Protein AF-A0A2E8A6H2-F1 (afdb_monomer)

Sequence (89 aa):
MSDQENIDTATAIIHFICDKYSLTSKEILSNTRTNRIAHPRMMAMALIRRHTTFSTPKIAEIFRKRDHGTVLHATKRFGHIKINELTHA

Mean predicted aligned error: 3.96 Å

Secondary structure (DSSP, 8-state):
--HHHHHHHHHHHHHHHHHHHT--HHHHTS----HHHHHHHHHHHHHHHHHS---HHHHHHHTT-S-THHHHHHHHHHTT--HHHHH--

Nearest PDB structures (foldseek):
  1j1v-assembly1_A  TM=9.562E-01  e=4.114E-04  Escherichia coli
  3pvv-assembly2_B  TM=8.518E-01  e=8.211E-04  Mycobacterium tuberculosis H37Ra
  8btg-assembly1_B  TM=9.340E-01  e=5.279E-03  Bacillus subtilis
  8btg-assembly1_A  TM=9.214E-01  e=6.530E-03  Bacillus subtilis
  8btg-assembly1_E  TM=8.295E-01  e=2.942E-03  Bacillus subtilis

Solvent-accessible surface area (backbone atoms only — not comparable to full-atom values): 5049 Å² total; per-residue (Å²): 132,57,74,64,60,39,51,53,50,40,50,52,46,45,51,53,49,16,64,75,66,76,47,50,68,67,56,51,44,41,87,62,73,54,63,88,41,39,53,55,36,31,43,38,47,15,50,37,53,73,77,29,90,58,49,54,62,57,52,19,50,74,43,70,40,93,58,33,65,58,41,52,51,18,31,72,75,35,58,84,69,53,76,71,66,69,76,78,113

Foldseek 3Di:
DDPVVLVVQLVVLLVLLCVLLVHDSCLLLDPDPPCSNLVSNLLSLLSSVVVHPDDLVRSCVVSVHPDSVSSVVSNVVNNPDDSVVSVPD

Structure (mmCIF, N/CA/C/O backbone):
data_AF-A0A2E8A6H2-F1
#
_entry.id   AF-A0A2E8A6H2-F1
#
loop_
_atom_site.group_PDB
_atom_site.id
_atom_site.type_symbol
_atom_site.label_atom_id
_atom_site.label_alt_id
_atom_site.label_comp_id
_atom_site.label_asym_id
_atom_site.label_entity_id
_atom_site.label_seq_id
_atom_site.pdbx_PDB_ins_code
_atom_site.Cartn_x
_atom_site.Cartn_y
_atom_site.Cartn_z
_atom_site.occupancy
_atom_site.B_iso_or_equiv
_atom_site.auth_seq_id
_atom_site.auth_comp_id
_atom_site.auth_asym_id
_atom_site.auth_atom_id
_atom_site.pdbx_PDB_model_num
ATOM 1 N N . MET A 1 1 ? 10.434 -2.984 -17.441 1.00 62.53 1 MET A N 1
ATOM 2 C CA . MET A 1 1 ? 9.221 -2.372 -16.875 1.00 62.53 1 MET A CA 1
ATOM 3 C C . MET A 1 1 ? 9.456 -0.883 -16.853 1.00 62.53 1 MET A C 1
ATOM 5 O O . MET A 1 1 ? 10.504 -0.463 -16.370 1.00 62.53 1 MET A O 1
ATOM 9 N N . SER A 1 2 ? 8.556 -0.122 -17.454 1.00 81.75 2 SER A N 1
ATOM 10 C CA . SER A 1 2 ? 8.563 1.333 -17.326 1.00 81.75 2 SER A CA 1
ATOM 11 C C . SER A 1 2 ? 8.146 1.726 -15.904 1.00 81.75 2 SER A C 1
ATOM 13 O O . SER A 1 2 ? 7.461 0.966 -15.214 1.00 81.75 2 SER A O 1
ATOM 15 N N . ASP A 1 3 ? 8.559 2.905 -15.439 1.00 80.69 3 ASP A N 1
ATOM 16 C CA . ASP A 1 3 ? 8.183 3.378 -14.100 1.00 80.69 3 ASP A CA 1
ATOM 17 C C . ASP A 1 3 ? 6.661 3.511 -13.941 1.00 80.69 3 ASP A C 1
ATOM 19 O O . ASP A 1 3 ? 6.138 3.240 -12.862 1.00 80.69 3 ASP A O 1
ATOM 23 N N . GLN A 1 4 ? 5.945 3.827 -15.024 1.00 87.44 4 GLN A N 1
ATOM 24 C CA . GLN A 1 4 ? 4.486 3.918 -15.036 1.00 87.44 4 GLN A CA 1
ATOM 25 C C . GLN A 1 4 ? 3.817 2.571 -14.71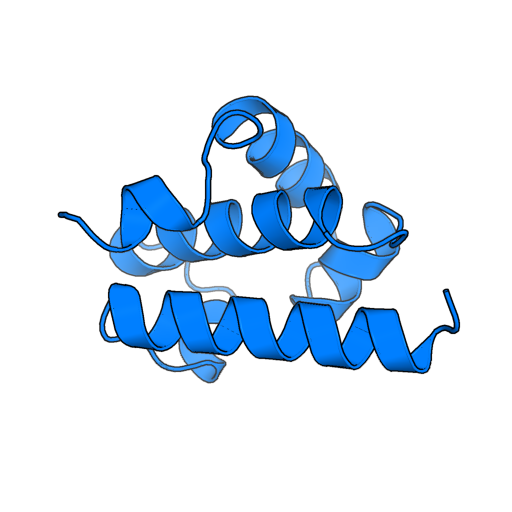9 1.00 87.44 4 GLN A C 1
ATOM 27 O O . GLN A 1 4 ? 2.975 2.506 -13.828 1.00 87.44 4 GLN A O 1
ATOM 32 N N . GLU A 1 5 ? 4.256 1.475 -15.349 1.00 90.62 5 GLU A N 1
ATOM 33 C CA . GLU A 1 5 ? 3.711 0.129 -15.092 1.00 90.62 5 GLU A CA 1
ATOM 34 C C . GLU A 1 5 ? 3.870 -0.291 -13.624 1.00 90.62 5 GLU A C 1
ATOM 36 O O . GLU A 1 5 ? 2.983 -0.920 -13.038 1.00 90.62 5 GLU A O 1
ATOM 41 N N . ASN A 1 6 ? 5.000 0.064 -13.004 1.00 91.69 6 ASN A N 1
ATOM 42 C CA . ASN A 1 6 ? 5.238 -0.223 -11.593 1.00 91.69 6 ASN A CA 1
ATOM 43 C C . ASN A 1 6 ? 4.292 0.582 -10.682 1.00 91.69 6 ASN A C 1
ATOM 45 O O . ASN A 1 6 ? 3.808 0.043 -9.684 1.00 91.69 6 ASN A O 1
ATOM 49 N N . ILE A 1 7 ? 4.009 1.850 -11.012 1.00 92.12 7 ILE A N 1
ATOM 50 C CA . ILE A 1 7 ? 3.054 2.692 -10.268 1.00 92.12 7 ILE A CA 1
ATOM 51 C C . ILE A 1 7 ? 1.637 2.124 -10.383 1.00 92.12 7 ILE A C 1
ATOM 53 O O . ILE A 1 7 ? 0.943 2.000 -9.368 1.00 92.12 7 ILE A O 1
ATOM 57 N N . ASP A 1 8 ? 1.224 1.739 -11.588 1.00 94.19 8 ASP A N 1
ATOM 58 C CA . ASP A 1 8 ? -0.109 1.190 -11.845 1.00 94.19 8 ASP A CA 1
ATOM 59 C C . ASP A 1 8 ? -0.300 -0.132 -11.091 1.00 94.19 8 ASP A C 1
ATOM 61 O O . ASP A 1 8 ? -1.289 -0.323 -10.378 1.00 94.19 8 ASP A O 1
ATOM 65 N N . THR A 1 9 ? 0.713 -1.004 -11.138 1.00 93.94 9 THR A N 1
ATOM 66 C CA . THR A 1 9 ? 0.737 -2.266 -10.385 1.00 93.94 9 THR A CA 1
ATOM 67 C C . THR A 1 9 ? 0.674 -2.022 -8.876 1.00 93.94 9 THR A C 1
ATOM 69 O O . THR A 1 9 ? -0.087 -2.684 -8.166 1.00 93.94 9 THR A O 1
ATOM 72 N N . ALA A 1 10 ? 1.442 -1.058 -8.359 1.00 94.69 10 ALA A N 1
ATOM 73 C CA . ALA A 1 10 ? 1.428 -0.735 -6.936 1.00 94.69 10 ALA A CA 1
ATOM 74 C C . ALA A 1 10 ? 0.063 -0.210 -6.473 1.00 94.69 10 ALA A C 1
ATOM 76 O O . ALA A 1 10 ? -0.430 -0.600 -5.411 1.00 94.69 10 ALA A O 1
ATOM 77 N N . THR A 1 11 ? -0.565 0.629 -7.293 1.00 94.94 11 THR A N 1
ATOM 78 C CA . THR A 1 11 ? -1.900 1.178 -7.045 1.00 94.94 11 THR A CA 1
ATOM 79 C C . THR A 1 11 ? -2.945 0.064 -7.020 1.00 94.94 11 THR A C 1
ATOM 81 O O . THR A 1 11 ? -3.697 -0.039 -6.050 1.00 94.94 11 THR A O 1
ATOM 84 N N . ALA A 1 12 ? -2.930 -0.837 -8.007 1.00 95.25 12 ALA A N 1
ATOM 85 C CA . ALA A 1 12 ? -3.830 -1.989 -8.059 1.00 95.25 12 ALA A CA 1
ATOM 86 C C . ALA A 1 12 ? -3.729 -2.874 -6.803 1.00 95.25 12 ALA A C 1
ATOM 88 O O . ALA A 1 12 ? -4.747 -3.269 -6.236 1.00 95.25 12 ALA A O 1
ATOM 89 N N . ILE A 1 13 ? -2.511 -3.129 -6.310 1.00 95.00 13 ILE A N 1
ATOM 90 C CA . ILE A 1 13 ? -2.290 -3.914 -5.084 1.00 95.00 13 ILE A CA 1
ATOM 91 C C . ILE A 1 13 ? -2.858 -3.207 -3.849 1.00 95.00 13 ILE A C 1
ATOM 93 O O . ILE A 1 13 ? -3.448 -3.858 -2.985 1.00 95.00 13 ILE A O 1
ATOM 97 N N . ILE A 1 14 ? -2.695 -1.884 -3.741 1.00 95.19 14 ILE A N 1
ATOM 98 C CA . ILE A 1 14 ? -3.261 -1.118 -2.622 1.00 95.19 14 ILE A CA 1
ATOM 99 C C . ILE A 1 14 ? -4.785 -1.224 -2.632 1.00 95.19 14 ILE A C 1
ATOM 101 O O . ILE A 1 14 ? -5.362 -1.506 -1.583 1.00 95.19 14 ILE A O 1
ATOM 105 N N . HIS A 1 15 ? -5.422 -1.047 -3.791 1.00 95.25 15 HIS A N 1
ATOM 106 C CA . HIS A 1 15 ? -6.874 -1.183 -3.926 1.00 95.25 15 HIS A CA 1
ATOM 107 C C . HIS A 1 15 ? -7.355 -2.587 -3.559 1.00 95.25 15 HIS A C 1
ATOM 109 O O . HIS A 1 15 ? -8.237 -2.720 -2.717 1.00 95.25 15 HIS A O 1
ATOM 115 N N . PHE A 1 16 ? -6.692 -3.628 -4.065 1.00 94.81 16 PHE A N 1
ATOM 116 C CA . PHE A 1 16 ? -7.009 -5.013 -3.716 1.00 94.81 16 PHE A CA 1
ATOM 117 C C . PHE A 1 16 ? -6.969 -5.270 -2.199 1.00 94.81 16 PHE A C 1
ATOM 119 O O . PHE A 1 16 ? -7.865 -5.897 -1.636 1.00 94.81 16 PHE A O 1
ATOM 126 N N . ILE A 1 17 ? -5.943 -4.762 -1.509 1.00 94.69 17 ILE A N 1
ATOM 127 C CA . ILE A 1 17 ? -5.826 -4.890 -0.050 1.00 94.69 17 ILE A CA 1
ATOM 128 C C . ILE A 1 17 ? -6.903 -4.074 0.676 1.00 94.69 17 ILE A C 1
ATOM 130 O O . ILE A 1 17 ? -7.426 -4.526 1.695 1.00 94.69 17 ILE A O 1
ATOM 134 N N . CYS A 1 18 ? -7.240 -2.888 0.173 1.00 95.00 18 CYS A N 1
ATOM 135 C CA . CYS A 1 18 ? -8.314 -2.066 0.725 1.00 95.00 18 CYS A CA 1
ATOM 136 C C . CYS A 1 18 ? -9.651 -2.810 0.683 1.00 95.00 18 CYS A C 1
ATOM 138 O O . CYS A 1 18 ? -10.301 -2.949 1.721 1.00 95.00 18 CYS A O 1
ATOM 140 N N . ASP A 1 19 ? -9.990 -3.381 -0.471 1.00 93.75 19 ASP A N 1
ATOM 141 C CA . ASP A 1 19 ? -11.217 -4.152 -0.656 1.00 93.75 19 ASP A CA 1
ATOM 142 C C . ASP A 1 19 ? -11.223 -5.392 0.243 1.00 93.75 19 ASP A C 1
ATOM 144 O O . ASP A 1 19 ? -12.191 -5.642 0.964 1.00 93.75 19 ASP A O 1
ATOM 148 N N . LYS A 1 20 ? -10.101 -6.125 0.298 1.00 92.12 20 LYS A N 1
ATOM 149 C CA . LYS A 1 20 ? -10.014 -7.358 1.087 1.00 92.12 20 LYS A CA 1
ATOM 150 C C . LYS A 1 20 ? -10.195 -7.138 2.588 1.00 92.12 20 LYS A C 1
ATOM 152 O O . LYS A 1 20 ? -10.780 -7.981 3.264 1.00 92.12 20 LYS A O 1
ATOM 157 N N . TYR A 1 21 ? -9.679 -6.032 3.117 1.00 92.62 21 TYR A N 1
ATOM 158 C CA . TYR A 1 21 ? -9.722 -5.734 4.551 1.00 92.62 21 TYR A CA 1
ATOM 159 C C . TYR A 1 21 ? -10.812 -4.729 4.938 1.00 92.62 21 TYR A C 1
ATOM 161 O O . TYR A 1 21 ? -10.885 -4.342 6.108 1.00 92.62 21 TYR A O 1
ATOM 169 N N . SER A 1 22 ? -11.661 -4.318 3.985 1.00 94.38 22 SER A N 1
ATOM 170 C CA . SER A 1 22 ? -12.664 -3.261 4.183 1.00 94.38 22 SER A CA 1
ATOM 171 C C . SER A 1 22 ? -12.036 -2.009 4.811 1.00 94.38 22 SER A C 1
ATOM 173 O O . SER A 1 22 ? -12.459 -1.526 5.868 1.00 94.38 22 SER A O 1
ATOM 175 N N . LEU A 1 23 ? -10.954 -1.544 4.187 1.00 95.50 23 LEU A N 1
ATOM 176 C CA . LEU A 1 23 ? -10.188 -0.357 4.558 1.00 95.50 23 LEU A CA 1
ATOM 177 C C . LEU A 1 23 ? -10.159 0.617 3.388 1.00 95.50 23 LEU A C 1
ATOM 179 O O . LEU A 1 23 ? -10.321 0.241 2.235 1.00 95.50 23 LEU A O 1
ATOM 183 N N . THR A 1 24 ? -9.884 1.878 3.680 1.00 95.44 24 THR A N 1
ATOM 184 C CA . THR A 1 24 ? -9.670 2.897 2.650 1.00 95.44 24 THR A CA 1
ATOM 185 C C . THR A 1 24 ? -8.186 3.045 2.307 1.00 95.44 24 THR A C 1
ATOM 187 O O . THR A 1 24 ? -7.308 2.872 3.162 1.00 95.44 24 THR A O 1
ATOM 190 N N . SER A 1 25 ? -7.876 3.491 1.084 1.00 94.56 25 SER A N 1
ATOM 191 C CA . SER A 1 25 ? -6.493 3.808 0.689 1.00 94.56 25 SER A CA 1
ATOM 192 C C . SER A 1 25 ? -5.870 4.846 1.627 1.00 94.56 25 SER A C 1
ATOM 194 O O . SER A 1 25 ? -4.688 4.770 1.953 1.00 94.56 25 SER A O 1
ATOM 196 N N . LYS A 1 26 ? -6.674 5.781 2.150 1.00 94.44 26 LYS A N 1
ATOM 197 C CA . LYS A 1 26 ? -6.235 6.772 3.141 1.00 94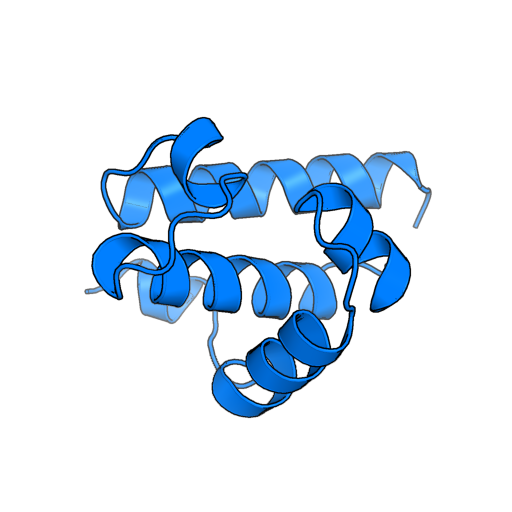.44 26 LYS A CA 1
ATOM 198 C C . LYS A 1 26 ? -5.769 6.118 4.444 1.00 94.44 26 LYS A C 1
ATOM 200 O O . LYS A 1 26 ? -4.758 6.543 4.998 1.00 94.44 26 LYS A O 1
ATOM 205 N N . GLU A 1 27 ? -6.458 5.086 4.927 1.00 94.12 27 GLU A N 1
ATOM 206 C CA . GLU A 1 27 ? -6.049 4.336 6.120 1.00 94.12 27 GLU A CA 1
ATOM 207 C C . GLU A 1 27 ? -4.763 3.544 5.876 1.00 94.12 27 GLU A C 1
ATOM 209 O O . GLU A 1 27 ? -3.833 3.604 6.692 1.00 94.12 27 GLU A O 1
ATOM 214 N N . ILE A 1 28 ? -4.652 2.870 4.729 1.00 94.31 28 ILE A N 1
ATOM 215 C CA . ILE A 1 28 ? -3.434 2.146 4.350 1.00 94.31 28 ILE A CA 1
ATOM 216 C C . ILE A 1 28 ? -2.239 3.098 4.206 1.00 94.31 28 ILE A C 1
ATOM 218 O O . ILE A 1 28 ? -1.153 2.778 4.684 1.00 94.31 28 ILE A O 1
ATOM 222 N N . LEU A 1 29 ? -2.426 4.295 3.655 1.00 93.00 29 LEU A N 1
ATOM 223 C CA . LEU A 1 29 ? -1.375 5.313 3.523 1.00 93.00 29 LEU A CA 1
ATOM 224 C C . LEU A 1 29 ? -1.145 6.137 4.805 1.00 93.00 29 LEU A C 1
ATOM 226 O O . LEU A 1 29 ? -0.242 6.972 4.857 1.00 93.00 29 LEU A O 1
ATOM 230 N N . SER A 1 30 ? -1.949 5.925 5.851 1.00 92.88 30 SER A N 1
ATOM 231 C CA . SER A 1 30 ? -1.826 6.656 7.114 1.00 92.88 30 SER A CA 1
ATOM 232 C C . SER A 1 30 ? -0.653 6.180 7.985 1.00 92.88 30 SER A C 1
ATOM 234 O O . SER A 1 30 ? -0.032 5.130 7.783 1.00 92.88 30 SER A O 1
ATOM 236 N N . ASN A 1 31 ? -0.387 6.937 9.052 1.00 90.69 31 ASN A N 1
ATOM 237 C CA . ASN A 1 31 ? 0.534 6.532 10.112 1.00 90.69 31 ASN A CA 1
ATOM 23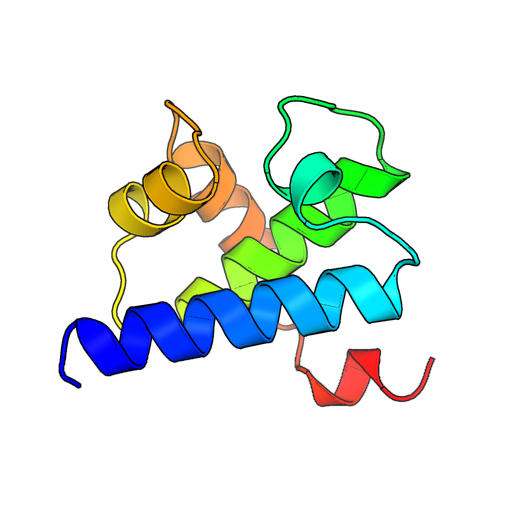8 C C . ASN A 1 31 ? -0.105 5.681 11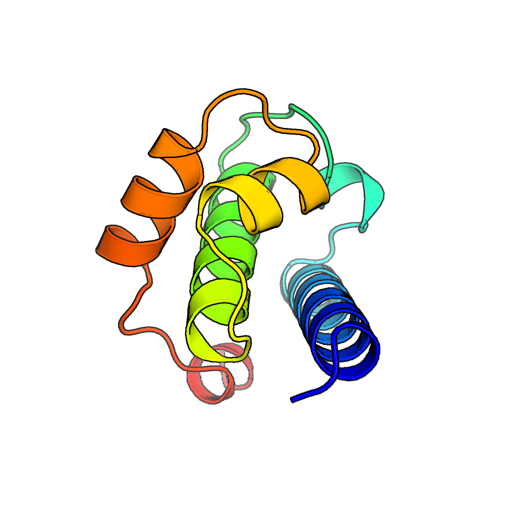.219 1.00 90.69 31 ASN A C 1
ATOM 240 O O . ASN A 1 31 ? 0.588 5.331 12.174 1.00 90.69 31 ASN A O 1
ATOM 244 N N . THR A 1 32 ? -1.372 5.282 11.080 1.00 92.69 32 THR A N 1
ATOM 245 C CA . THR A 1 32 ? -2.076 4.490 12.094 1.00 92.69 32 THR A CA 1
ATOM 246 C C . THR A 1 32 ? -1.412 3.129 12.295 1.00 92.69 32 THR A C 1
ATOM 248 O O . THR A 1 32 ? -1.149 2.401 11.331 1.00 92.69 32 THR A O 1
ATOM 251 N N . ARG A 1 33 ? -1.129 2.794 13.559 1.00 91.19 33 ARG A N 1
ATOM 252 C CA . ARG A 1 33 ? -0.383 1.590 13.969 1.00 91.19 33 ARG A CA 1
ATOM 253 C C . ARG A 1 33 ? -1.269 0.438 14.446 1.00 91.19 33 ARG A C 1
ATOM 255 O O . ARG A 1 33 ? -0.749 -0.632 14.736 1.00 91.19 33 ARG A O 1
ATOM 262 N N . THR A 1 34 ? -2.585 0.631 14.506 1.00 95.38 34 THR A N 1
ATOM 263 C CA . THR A 1 34 ? -3.543 -0.414 14.891 1.00 95.38 34 THR A CA 1
ATOM 264 C C . THR A 1 34 ? -3.368 -1.646 14.011 1.00 95.38 34 THR A C 1
ATOM 266 O O . THR A 1 34 ? -3.276 -1.507 12.791 1.00 95.38 34 THR A O 1
ATOM 269 N N . ASN A 1 35 ? -3.356 -2.843 14.607 1.00 93.00 35 ASN A N 1
ATOM 270 C CA . ASN A 1 35 ? -3.095 -4.098 13.892 1.00 93.00 35 ASN A CA 1
ATOM 271 C C . ASN A 1 35 ? -4.009 -4.278 12.666 1.00 93.00 35 ASN A C 1
ATOM 273 O O . ASN A 1 35 ? -3.527 -4.637 11.596 1.00 93.00 35 ASN A O 1
ATOM 277 N N . ARG A 1 36 ? -5.291 -3.895 12.797 1.00 94.25 36 ARG A N 1
ATOM 278 C CA . ARG A 1 36 ? -6.285 -3.884 11.709 1.00 94.25 36 ARG A CA 1
ATOM 279 C C . ARG A 1 36 ? -5.802 -3.165 10.444 1.00 94.25 36 ARG A C 1
ATOM 281 O O . ARG A 1 36 ? -6.197 -3.561 9.365 1.00 94.25 36 ARG A O 1
ATOM 288 N N . ILE A 1 37 ? -4.951 -2.143 10.562 1.00 95.06 37 ILE A N 1
ATOM 289 C CA . ILE A 1 37 ? -4.435 -1.355 9.430 1.00 95.06 37 ILE A CA 1
ATOM 290 C C . ILE A 1 37 ? -2.961 -1.683 9.153 1.00 95.06 37 ILE A C 1
ATOM 292 O O . ILE A 1 37 ? -2.540 -1.789 8.002 1.00 95.06 37 ILE A O 1
ATOM 296 N N . ALA A 1 38 ? -2.152 -1.857 10.200 1.00 93.56 38 ALA A N 1
ATOM 297 C CA . ALA A 1 38 ? -0.724 -2.120 10.066 1.00 93.56 38 ALA A CA 1
ATOM 298 C C . ALA A 1 38 ? -0.438 -3.463 9.380 1.00 93.56 38 ALA A C 1
ATOM 300 O O . ALA A 1 38 ? 0.475 -3.531 8.558 1.00 93.56 38 ALA A O 1
ATOM 301 N N . HIS A 1 39 ? -1.216 -4.505 9.683 1.00 93.38 39 HIS A N 1
ATOM 302 C CA . HIS A 1 39 ? -1.043 -5.825 9.082 1.00 93.38 39 HIS A CA 1
ATOM 303 C C . HIS A 1 39 ? -1.355 -5.820 7.571 1.00 93.38 39 HIS A C 1
ATOM 305 O O . HIS A 1 39 ? -0.445 -6.142 6.802 1.00 93.38 39 HIS A O 1
ATOM 311 N N . PRO A 1 40 ? -2.525 -5.329 7.109 1.00 94.81 40 PRO A N 1
ATOM 312 C CA . PRO A 1 40 ? -2.803 -5.178 5.676 1.00 94.81 40 PRO A CA 1
ATOM 313 C C . PRO A 1 40 ? -1.793 -4.290 4.946 1.00 94.81 40 PRO A C 1
ATOM 315 O O . PRO A 1 40 ? -1.356 -4.615 3.844 1.00 94.81 40 PRO A O 1
ATOM 318 N N . ARG A 1 41 ? -1.341 -3.196 5.574 1.00 95.38 41 ARG A N 1
ATOM 319 C CA . ARG A 1 41 ? -0.319 -2.312 4.994 1.00 95.38 41 ARG A CA 1
ATOM 320 C C . ARG A 1 41 ? 1.001 -3.042 4.740 1.00 95.38 41 ARG A C 1
ATOM 322 O O . ARG A 1 41 ? 1.600 -2.866 3.684 1.00 95.38 41 ARG A O 1
ATOM 329 N N . MET A 1 42 ? 1.467 -3.847 5.696 1.00 94.38 42 MET A N 1
ATOM 330 C CA . MET A 1 42 ? 2.692 -4.630 5.513 1.00 94.38 42 MET A CA 1
ATOM 331 C C . MET A 1 42 ? 2.528 -5.674 4.401 1.00 94.38 42 MET A C 1
ATOM 333 O O . MET A 1 42 ? 3.450 -5.875 3.616 1.00 94.38 42 MET A O 1
ATOM 337 N N . MET A 1 43 ? 1.354 -6.291 4.275 1.00 95.19 43 MET A N 1
ATOM 338 C CA . MET A 1 43 ? 1.082 -7.203 3.162 1.00 95.19 43 MET A CA 1
ATOM 339 C C . MET A 1 43 ? 1.118 -6.481 1.814 1.00 95.19 43 MET A C 1
ATOM 341 O O . MET A 1 43 ? 1.793 -6.950 0.901 1.00 95.19 43 MET A O 1
ATOM 345 N N . ALA A 1 44 ? 0.500 -5.299 1.712 1.00 95.31 44 ALA A N 1
ATOM 346 C CA . ALA A 1 44 ? 0.581 -4.467 0.512 1.00 95.31 44 ALA A CA 1
ATOM 347 C C . ALA A 1 44 ? 2.041 -4.144 0.140 1.00 95.31 44 ALA A C 1
ATOM 349 O O . ALA A 1 44 ? 2.436 -4.323 -1.008 1.00 95.31 44 ALA A O 1
ATOM 350 N N . MET A 1 45 ? 2.874 -3.746 1.111 1.00 95.62 45 MET A N 1
ATOM 351 C CA . MET A 1 45 ? 4.305 -3.475 0.890 1.00 95.62 45 MET A CA 1
ATOM 352 C C . MET A 1 45 ? 5.060 -4.693 0.338 1.00 95.62 45 MET A C 1
ATOM 354 O O . MET A 1 45 ? 5.852 -4.553 -0.594 1.00 95.62 45 MET A O 1
ATOM 358 N N . ALA A 1 46 ? 4.819 -5.879 0.902 1.00 95.25 46 ALA A N 1
ATOM 359 C CA . ALA A 1 46 ? 5.469 -7.113 0.466 1.00 95.25 46 ALA A CA 1
ATOM 360 C C . ALA A 1 46 ? 5.024 -7.534 -0.945 1.00 95.25 46 ALA A C 1
ATOM 362 O O . ALA A 1 46 ? 5.861 -7.912 -1.765 1.00 95.25 46 ALA A O 1
ATOM 363 N N . LEU A 1 47 ? 3.729 -7.411 -1.252 1.00 94.31 47 LEU A N 1
ATOM 364 C CA . LEU A 1 47 ? 3.185 -7.704 -2.579 1.00 94.31 47 LEU A CA 1
ATOM 365 C C . LEU A 1 47 ? 3.741 -6.742 -3.633 1.00 94.31 47 LEU A C 1
ATOM 367 O O . LEU A 1 47 ? 4.224 -7.193 -4.669 1.00 94.31 47 LEU A O 1
ATOM 371 N N . ILE A 1 48 ? 3.775 -5.434 -3.355 1.00 94.94 48 ILE A N 1
ATOM 372 C CA . ILE A 1 48 ? 4.370 -4.450 -4.273 1.00 94.94 48 ILE A CA 1
ATOM 373 C C . ILE A 1 48 ? 5.832 -4.801 -4.544 1.00 94.94 48 ILE A C 1
ATOM 375 O O . ILE A 1 48 ? 6.254 -4.814 -5.697 1.00 94.94 48 ILE A O 1
ATOM 379 N N . ARG A 1 49 ? 6.601 -5.166 -3.511 1.00 93.75 49 ARG A N 1
ATOM 380 C CA . ARG A 1 49 ? 8.010 -5.552 -3.672 1.00 93.75 49 ARG A CA 1
ATOM 381 C C . ARG A 1 49 ? 8.207 -6.788 -4.554 1.00 93.75 49 ARG A C 1
ATOM 383 O O . ARG A 1 49 ? 9.264 -6.909 -5.175 1.00 93.75 49 ARG A O 1
ATOM 390 N N . ARG A 1 50 ? 7.231 -7.700 -4.572 1.00 91.69 50 ARG A N 1
ATOM 391 C CA . ARG A 1 50 ? 7.246 -8.940 -5.361 1.00 91.69 50 ARG A CA 1
ATOM 392 C C . ARG A 1 50 ? 6.801 -8.727 -6.809 1.00 91.69 50 ARG A C 1
ATOM 394 O O . ARG A 1 50 ? 7.311 -9.404 -7.694 1.00 91.69 50 ARG A O 1
ATOM 401 N N . HIS A 1 51 ? 5.853 -7.822 -7.030 1.00 92.25 51 HIS A N 1
ATOM 402 C CA . HIS A 1 51 ? 5.212 -7.599 -8.329 1.00 92.25 51 HIS A CA 1
ATOM 403 C C . HIS A 1 51 ? 5.737 -6.367 -9.084 1.00 92.25 51 HIS A C 1
ATOM 405 O O . HIS A 1 51 ? 5.347 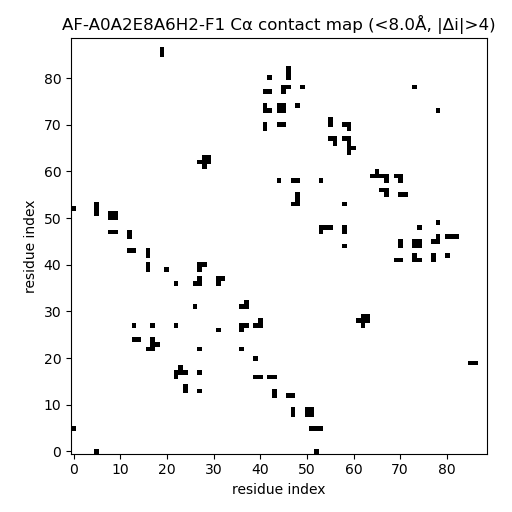-6.149 -10.224 1.00 92.25 51 HIS A O 1
ATOM 411 N N . THR A 1 52 ? 6.628 -5.578 -8.479 1.00 93.56 52 THR A N 1
ATOM 412 C CA . THR A 1 52 ? 7.262 -4.405 -9.102 1.00 93.56 52 THR A CA 1
ATOM 413 C C . THR A 1 52 ? 8.777 -4.441 -8.923 1.00 93.56 52 THR A C 1
ATOM 415 O O . THR A 1 52 ? 9.300 -5.101 -8.020 1.00 93.56 52 THR A O 1
ATOM 418 N N . THR A 1 53 ? 9.501 -3.679 -9.744 1.00 93.38 53 THR A N 1
ATOM 419 C CA . THR A 1 53 ? 10.957 -3.497 -9.600 1.00 93.38 53 THR A CA 1
ATOM 420 C C . THR A 1 53 ? 11.332 -2.362 -8.643 1.00 93.38 53 THR A C 1
ATOM 422 O O . THR A 1 53 ? 12.486 -1.934 -8.618 1.00 93.38 53 THR A O 1
ATOM 425 N N . PHE A 1 54 ? 10.386 -1.851 -7.846 1.00 93.81 54 PHE A N 1
ATOM 426 C CA . PHE A 1 54 ? 10.661 -0.765 -6.913 1.00 93.81 54 PHE A CA 1
ATOM 427 C C . PHE A 1 54 ? 11.623 -1.171 -5.794 1.00 93.81 54 PHE A C 1
ATOM 429 O O . PHE A 1 54 ? 11.546 -2.251 -5.201 1.00 93.81 54 PHE A O 1
ATOM 436 N N . SER A 1 55 ? 12.521 -0.244 -5.467 1.00 93.88 55 SER A N 1
ATOM 437 C CA . SER A 1 55 ? 13.425 -0.362 -4.330 1.00 93.88 55 SER A CA 1
ATOM 438 C C . SER A 1 55 ? 12.669 -0.200 -3.006 1.00 93.88 55 SER A C 1
ATOM 440 O O . SER A 1 55 ? 11.595 0.404 -2.945 1.00 93.88 55 SER A O 1
ATOM 442 N N . THR A 1 56 ? 13.229 -0.715 -1.908 1.00 92.88 56 THR A N 1
ATOM 443 C CA . THR A 1 56 ? 12.604 -0.582 -0.581 1.00 92.88 56 THR A CA 1
ATOM 444 C C . THR A 1 56 ? 12.394 0.879 -0.150 1.00 92.88 56 THR A C 1
ATOM 446 O O . THR A 1 56 ? 11.338 1.143 0.430 1.00 92.88 56 THR A O 1
ATOM 449 N N . PRO A 1 57 ? 13.274 1.854 -0.484 1.00 94.31 57 PRO A N 1
ATOM 450 C CA . PRO A 1 57 ? 12.985 3.269 -0.257 1.00 94.31 57 PRO A CA 1
ATOM 451 C C . PRO A 1 57 ? 11.825 3.786 -1.111 1.00 94.31 57 PRO A C 1
ATOM 453 O O . PRO A 1 57 ? 10.975 4.502 -0.590 1.00 94.31 57 PRO A O 1
ATOM 456 N N . LYS A 1 58 ? 11.730 3.387 -2.389 1.00 93.56 58 LYS A N 1
ATOM 457 C CA . LYS A 1 58 ? 10.644 3.834 -3.276 1.00 93.56 58 LYS A CA 1
ATOM 458 C C . LYS A 1 58 ? 9.282 3.333 -2.800 1.00 93.56 58 LYS A C 1
ATOM 460 O O . LYS A 1 58 ? 8.313 4.083 -2.779 1.00 93.56 58 LYS A O 1
ATOM 465 N N . ILE A 1 59 ? 9.214 2.085 -2.339 1.00 94.69 59 ILE A N 1
ATOM 466 C CA . ILE A 1 59 ? 7.993 1.540 -1.732 1.00 94.69 59 ILE A CA 1
ATOM 467 C C . ILE A 1 59 ? 7.651 2.315 -0.455 1.00 94.69 59 ILE A C 1
ATOM 469 O O . ILE A 1 59 ? 6.502 2.703 -0.268 1.00 94.69 59 ILE A O 1
ATOM 473 N N . ALA A 1 60 ? 8.628 2.596 0.412 1.00 93.81 60 ALA A N 1
ATOM 474 C CA . ALA A 1 60 ? 8.391 3.389 1.619 1.00 93.81 60 ALA A CA 1
ATOM 475 C C . ALA A 1 60 ? 7.837 4.792 1.297 1.00 93.81 60 ALA A C 1
ATOM 477 O O . ALA A 1 60 ? 6.917 5.248 1.979 1.00 93.81 60 ALA A O 1
ATOM 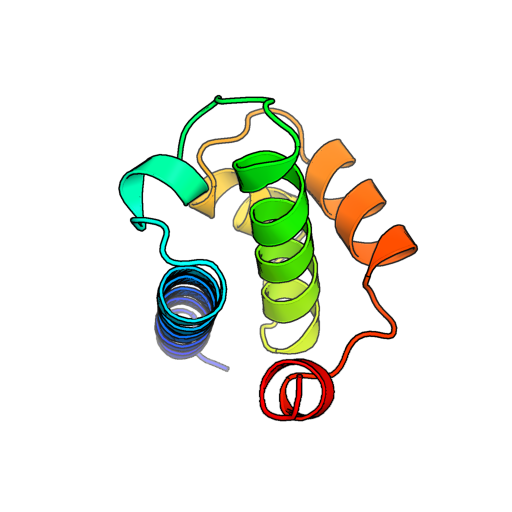478 N N . GLU A 1 61 ? 8.327 5.425 0.227 1.00 93.38 61 GLU A N 1
ATOM 479 C CA . GLU A 1 61 ? 7.841 6.711 -0.284 1.00 93.38 61 GLU A CA 1
ATOM 480 C C . GLU A 1 61 ? 6.357 6.652 -0.684 1.00 93.38 61 GLU A C 1
ATOM 482 O O . GLU A 1 61 ? 5.581 7.507 -0.253 1.00 93.38 61 GLU A O 1
ATOM 487 N N . ILE A 1 62 ? 5.932 5.603 -1.405 1.00 92.69 62 ILE A N 1
ATOM 488 C CA . ILE A 1 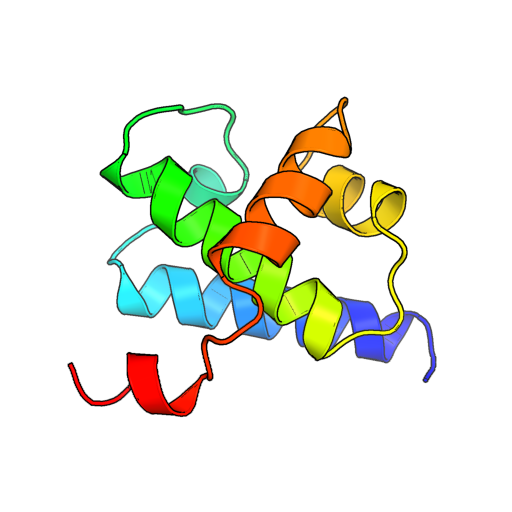62 ? 4.520 5.382 -1.782 1.00 92.69 62 ILE A CA 1
ATOM 489 C C . ILE A 1 62 ? 3.623 5.363 -0.537 1.00 92.69 62 ILE A C 1
ATOM 491 O O . ILE A 1 62 ? 2.576 6.007 -0.506 1.00 92.69 62 ILE A O 1
ATOM 495 N N . PHE A 1 63 ? 4.063 4.691 0.531 1.00 93.00 63 PHE A N 1
ATOM 496 C CA . PHE A 1 63 ? 3.342 4.629 1.809 1.00 93.00 63 PHE A CA 1
ATOM 497 C C . PHE A 1 63 ? 3.606 5.824 2.739 1.00 93.00 63 PHE A C 1
ATOM 499 O O . PHE A 1 63 ? 3.226 5.777 3.914 1.00 93.00 63 PHE A O 1
ATOM 506 N N . ARG A 1 64 ? 4.264 6.884 2.246 1.00 90.88 64 ARG A N 1
ATOM 507 C CA . ARG A 1 64 ? 4.613 8.102 2.999 1.00 90.88 64 ARG A CA 1
ATOM 508 C C . ARG A 1 64 ? 5.385 7.805 4.295 1.00 90.88 64 ARG A C 1
ATOM 510 O O . ARG A 1 64 ? 5.217 8.485 5.311 1.00 90.88 64 ARG A O 1
ATOM 517 N N . LYS A 1 65 ? 6.224 6.763 4.282 1.00 86.62 65 LYS A N 1
ATOM 518 C CA . LYS A 1 65 ? 7.082 6.356 5.403 1.00 86.62 65 LYS A CA 1
ATOM 519 C C . LYS A 1 65 ? 8.490 6.906 5.218 1.00 86.62 65 LYS A C 1
ATOM 521 O O . LYS A 1 65 ? 9.077 6.786 4.152 1.00 86.62 65 LYS A O 1
ATOM 526 N N . ARG A 1 66 ? 9.048 7.458 6.299 1.00 79.44 66 ARG A N 1
ATOM 527 C CA . ARG A 1 66 ? 10.449 7.910 6.343 1.00 79.44 66 ARG A CA 1
ATOM 528 C C . ARG A 1 66 ? 11.444 6.756 6.470 1.00 79.44 66 ARG A C 1
ATOM 530 O O . ARG A 1 66 ? 12.558 6.869 5.980 1.00 79.44 66 ARG A O 1
ATOM 537 N N . ASP A 1 67 ? 11.046 5.668 7.128 1.00 86.19 67 ASP A N 1
ATOM 538 C CA . ASP A 1 67 ? 11.913 4.521 7.395 1.00 86.19 67 ASP A CA 1
ATOM 539 C C . ASP A 1 67 ? 11.529 3.313 6.524 1.00 86.19 67 ASP A C 1
ATOM 541 O O . ASP A 1 67 ? 10.424 2.764 6.625 1.00 86.1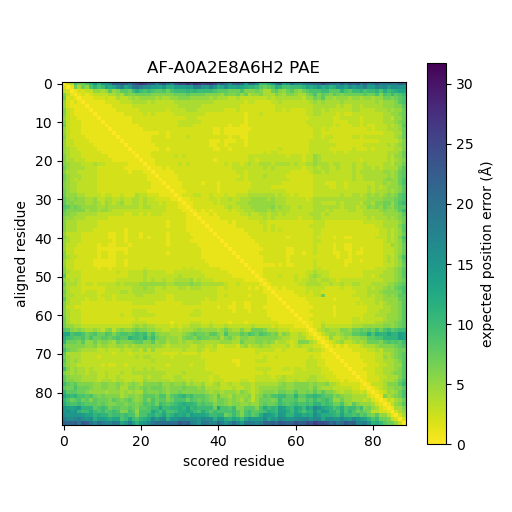9 67 ASP A O 1
ATOM 545 N N . HIS A 1 68 ? 12.470 2.887 5.681 1.00 88.25 68 HIS A N 1
ATOM 546 C CA . HIS A 1 68 ? 12.339 1.737 4.788 1.00 88.25 68 HIS A CA 1
ATOM 547 C C . HIS A 1 68 ? 12.490 0.391 5.517 1.00 88.25 68 HIS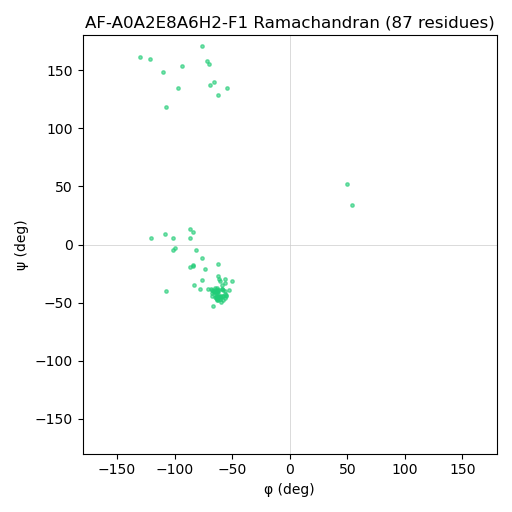 A C 1
ATOM 549 O O . HIS A 1 68 ? 12.123 -0.645 4.955 1.00 88.25 68 HIS A O 1
ATOM 555 N N . GLY A 1 69 ? 12.942 0.382 6.779 1.00 91.31 69 GLY A N 1
ATOM 556 C CA . GLY A 1 69 ? 12.998 -0.810 7.630 1.00 91.31 69 GLY A CA 1
ATOM 557 C C . GLY A 1 69 ? 11.635 -1.490 7.787 1.00 91.31 69 GLY A C 1
ATOM 558 O O . GLY A 1 69 ? 11.553 -2.718 7.846 1.00 91.31 69 GLY A O 1
ATOM 559 N N . THR A 1 70 ? 10.544 -0.715 7.720 1.00 88.81 70 THR A N 1
ATOM 560 C CA . THR A 1 70 ? 9.173 -1.256 7.705 1.00 88.81 70 THR A CA 1
ATOM 561 C C . THR A 1 70 ? 8.926 -2.141 6.476 1.00 88.81 70 THR A C 1
ATOM 563 O O . THR A 1 70 ? 8.308 -3.197 6.597 1.00 88.81 70 THR A O 1
ATOM 566 N N . VAL A 1 71 ? 9.447 -1.758 5.305 1.00 93.38 71 VAL A N 1
ATOM 567 C CA . VAL A 1 71 ? 9.308 -2.531 4.058 1.00 93.38 71 VAL A CA 1
ATOM 568 C C . VAL A 1 71 ? 10.150 -3.806 4.115 1.00 93.38 71 VAL A C 1
ATOM 570 O O . VAL A 1 71 ? 9.688 -4.863 3.683 1.00 93.38 71 VAL A O 1
ATOM 573 N N . LEU A 1 72 ? 11.354 -3.748 4.696 1.00 93.94 72 LEU A N 1
ATOM 574 C CA . LEU A 1 72 ? 12.173 -4.946 4.922 1.00 93.94 72 LEU A CA 1
ATOM 575 C C . LEU A 1 72 ? 11.467 -5.929 5.857 1.00 93.94 72 LEU A C 1
ATOM 577 O O . LEU A 1 72 ? 11.369 -7.117 5.544 1.00 93.94 72 LEU A O 1
ATOM 581 N N . HIS A 1 73 ? 10.942 -5.436 6.980 1.00 92.94 73 HIS A N 1
ATOM 582 C CA . HIS A 1 73 ? 10.210 -6.265 7.933 1.00 92.94 73 HIS A CA 1
ATOM 583 C C . HIS A 1 73 ? 8.971 -6.898 7.288 1.00 92.94 73 HIS A C 1
ATOM 585 O O . HIS A 1 73 ? 8.755 -8.103 7.413 1.00 92.94 73 HIS A O 1
ATOM 591 N N . ALA A 1 74 ? 8.203 -6.106 6.535 1.00 93.06 74 ALA A N 1
ATOM 592 C CA . ALA A 1 74 ? 7.058 -6.576 5.769 1.00 93.06 74 ALA A CA 1
ATOM 593 C C . ALA A 1 74 ? 7.442 -7.676 4.769 1.00 93.06 74 ALA A C 1
ATOM 595 O O . ALA A 1 74 ? 6.817 -8.731 4.750 1.00 93.06 74 ALA A O 1
ATOM 596 N N . THR A 1 75 ? 8.508 -7.468 3.994 1.00 93.94 75 THR A N 1
ATOM 597 C CA . THR A 1 75 ? 8.987 -8.440 2.997 1.00 93.94 75 THR A CA 1
ATOM 598 C C . THR A 1 75 ? 9.441 -9.742 3.659 1.00 93.94 75 THR A C 1
ATOM 600 O O . THR A 1 75 ? 9.117 -10.821 3.173 1.00 93.94 75 THR A O 1
ATOM 603 N N . LYS A 1 76 ? 10.130 -9.670 4.805 1.00 93.56 76 LYS A N 1
ATOM 604 C CA . LYS A 1 76 ? 10.543 -10.863 5.560 1.00 93.56 76 LYS A CA 1
ATOM 605 C C . LYS A 1 76 ? 9.345 -11.624 6.134 1.00 93.56 76 LYS A C 1
ATOM 607 O O . LYS A 1 76 ? 9.335 -12.850 6.120 1.00 93.56 76 LYS A O 1
ATOM 612 N N . ARG A 1 77 ? 8.342 -10.903 6.640 1.00 92.88 77 ARG A N 1
ATOM 613 C CA . ARG A 1 77 ? 7.167 -11.494 7.293 1.00 92.88 77 ARG A CA 1
ATOM 614 C C . ARG A 1 77 ? 6.148 -12.055 6.302 1.00 92.88 77 ARG A C 1
ATOM 616 O O . ARG A 1 77 ? 5.571 -13.098 6.576 1.00 92.88 77 ARG A O 1
ATOM 623 N N . PHE A 1 78 ? 5.934 -11.378 5.177 1.00 92.19 78 PHE A N 1
ATOM 624 C CA . PHE A 1 78 ? 4.847 -11.661 4.234 1.00 92.19 78 PHE A CA 1
ATOM 625 C C . PHE A 1 78 ? 5.326 -12.023 2.824 1.00 92.19 78 PHE A C 1
ATOM 627 O O . PHE A 1 78 ? 4.507 -12.196 1.931 1.00 92.19 78 PHE A O 1
ATOM 634 N N . GLY A 1 79 ? 6.634 -12.173 2.593 1.00 87.50 79 GLY A N 1
ATOM 635 C CA . GLY A 1 79 ? 7.181 -12.471 1.261 1.00 87.50 79 GLY A CA 1
ATOM 636 C C . GLY A 1 79 ? 6.726 -13.806 0.654 1.00 87.50 79 GLY A C 1
ATOM 637 O O . GLY A 1 79 ? 6.841 -13.998 -0.558 1.00 87.50 79 GLY A O 1
ATOM 638 N N . HIS A 1 80 ? 6.194 -14.713 1.477 1.00 87.31 80 HIS A N 1
ATOM 639 C CA . HIS A 1 80 ? 5.627 -15.989 1.040 1.00 87.31 80 HIS A CA 1
ATOM 640 C C . HIS A 1 80 ? 4.166 -15.885 0.578 1.00 87.31 80 HIS A C 1
ATOM 642 O O . HIS A 1 80 ? 3.713 -16.783 -0.126 1.00 87.31 80 HIS A O 1
ATOM 648 N N . ILE A 1 81 ? 3.455 -14.808 0.930 1.00 87.00 81 ILE A N 1
ATOM 649 C CA . ILE A 1 81 ? 2.030 -14.652 0.625 1.00 87.00 81 ILE A CA 1
ATOM 650 C C . ILE A 1 81 ? 1.820 -14.466 -0.874 1.00 87.00 81 ILE A C 1
ATOM 652 O O . ILE A 1 81 ? 2.525 -13.693 -1.533 1.00 87.00 81 ILE A O 1
ATOM 656 N N . LYS A 1 82 ? 0.802 -15.150 -1.398 1.00 83.62 82 LYS A N 1
ATOM 657 C CA . LYS A 1 82 ? 0.335 -15.004 -2.781 1.00 83.62 82 LYS A CA 1
ATOM 658 C C . LYS A 1 82 ? -1.030 -14.324 -2.818 1.00 83.62 82 LYS A C 1
ATOM 660 O O . LYS A 1 82 ? -1.857 -14.532 -1.938 1.00 83.62 82 LYS A O 1
ATOM 665 N N . ILE A 1 83 ? -1.298 -13.560 -3.877 1.00 79.69 83 ILE A N 1
ATOM 666 C CA . ILE A 1 83 ? -2.588 -12.871 -4.066 1.00 79.69 83 ILE A CA 1
ATOM 667 C C . ILE A 1 83 ? -3.766 -13.866 -4.021 1.00 79.69 83 ILE A C 1
ATOM 669 O O . ILE A 1 83 ? -4.765 -13.589 -3.365 1.00 79.69 83 ILE A O 1
ATOM 673 N N . ASN A 1 84 ? -3.622 -15.058 -4.609 1.00 78.00 84 ASN A N 1
ATOM 674 C CA . ASN A 1 84 ? -4.652 -16.108 -4.590 1.00 78.00 84 ASN A CA 1
ATOM 675 C C . ASN A 1 84 ? -5.006 -16.624 -3.183 1.00 78.00 84 ASN A C 1
ATOM 677 O O . ASN A 1 84 ? -6.119 -17.087 -2.954 1.00 78.00 84 ASN A O 1
ATOM 681 N N . GLU A 1 85 ? -4.082 -16.553 -2.224 1.00 73.56 85 GLU A N 1
ATOM 682 C CA . GLU A 1 85 ? -4.356 -16.972 -0.840 1.00 73.56 85 GLU A CA 1
ATOM 683 C C . GLU A 1 85 ? -5.253 -15.953 -0.122 1.00 73.56 85 GLU A C 1
ATOM 685 O O . GLU A 1 85 ? -5.943 -16.288 0.835 1.00 73.56 85 GLU A O 1
ATOM 690 N N . LEU A 1 86 ? -5.300 -14.714 -0.622 1.00 70.38 86 LEU A N 1
ATOM 691 C CA . LEU A 1 86 ? -6.134 -13.641 -0.089 1.00 70.38 86 LEU A CA 1
ATOM 692 C C . LEU A 1 86 ? -7.542 -13.652 -0.687 1.00 70.38 86 LEU A C 1
ATOM 694 O O . LEU A 1 86 ? -8.458 -13.094 -0.092 1.00 70.38 86 LEU A O 1
ATOM 698 N N . THR A 1 87 ? -7.757 -14.303 -1.829 1.00 66.50 87 THR A N 1
ATOM 699 C CA . THR A 1 87 ? -9.078 -14.384 -2.472 1.00 66.50 87 THR A CA 1
ATOM 700 C C . THR A 1 87 ? -9.968 -15.501 -1.924 1.00 66.50 87 THR A C 1
ATOM 702 O O . THR A 1 87 ? -11.176 -15.437 -2.115 1.00 66.50 87 THR A O 1
ATOM 705 N N . HIS A 1 88 ? -9.406 -16.505 -1.240 1.00 58.16 88 HIS A N 1
ATOM 706 C CA . HIS A 1 88 ? -10.131 -17.718 -0.813 1.00 58.16 88 HIS A CA 1
ATOM 707 C C . HIS A 1 88 ? -10.422 -17.822 0.695 1.00 58.16 88 HIS A C 1
ATOM 709 O O . HIS A 1 88 ? -10.875 -18.870 1.148 1.00 58.16 88 HIS A O 1
ATOM 715 N N . ALA A 1 89 ? -10.175 -16.758 1.460 1.00 48.72 89 ALA A N 1
ATOM 716 C CA . ALA A 1 89 ? -10.540 -16.647 2.878 1.00 48.72 89 ALA A CA 1
ATOM 717 C C . ALA A 1 89 ? -11.798 -15.795 3.060 1.00 48.72 89 ALA A C 1
ATOM 719 O O . ALA A 1 89 ? -12.610 -16.113 3.947 1.00 48.72 89 ALA A O 1
#

Radius of gyration: 11.9 Å; Cα contacts (8 Å, |Δi|>4): 94; chains: 1; bounding box: 26×26×32 Å

pLDDT: mean 90.22, std 8.46, range [48.72, 95.62]